Protein AF-A0A0C3Q1D2-F1 (afdb_monomer_lite)

Radius of gyration: 20.49 Å; chains: 1; bounding box: 48×30×60 Å

InterPro domains:
  IPR001046 NRAMP family [PF01566] (4-145)
  IPR001046 NRAMP family [PR00447] (64-83)
  IPR001046 NRAMP family [PR00447] (92-109)
  IPR001046 NRAMP family [PR00447] (124-143)
  IPR001046 NRAMP family [PTHR11706] (5-146)

Foldseek 3Di:
DVVVVVVVVVVVVVVLQCVQLVVVCVVPVDPDDPDAPVNVLVVCCVPVHDVVSVVSVVVVVVVVVVVLVVVLVVVVCCCCVPVVDDDDSVVSSVVVCCVVVVVVVVQCVVPNRVSNVVVVVVVVVVCVVCVCVVVVVVVVVVPDPPPPPPDPD

Sequence (153 aa):
SLCCFAITINSAILIVSATLFYYRRDASGTGEGVGDLFDAYALIKEYVGKGSAFLFAFALLCAGQSASITATLAGQFVSEGLLRWKLSPFLRRLVTRLISMTPAIIISVALGRRGLDTLLIASQAILSIVLPFFVFPLAFFASSGSGLMKVKV

Organism: NCBI:txid1051891

Secondary structure (DSSP, 8-state):
-HHHHHHHHHHHHHHHHHHHHHHHHHHSS-------HHHHHHHHHHHT-HHHHHHHHHHHHHHHHHHHHHHHHHHHHHHHHTS-----HHHHHHHHHHHHHHHHHHHHHHHHHHHHHHHHHHHHHHHHHHHHHHHHHHHHHHH--SSTT----

pLDDT: mean 81.8, std 12.68, range [46.91, 96.06]

Structure (mmCIF, N/CA/C/O backbone):
data_AF-A0A0C3Q1D2-F1
#
_entry.id   AF-A0A0C3Q1D2-F1
#
loop_
_atom_site.group_PDB
_atom_site.id
_atom_site.type_symbol
_atom_site.label_atom_id
_atom_site.label_alt_id
_atom_site.label_comp_id
_atom_site.label_asym_id
_atom_site.label_entity_id
_atom_site.label_seq_id
_atom_site.pdbx_PDB_ins_code
_atom_site.Cartn_x
_atom_site.Cartn_y
_atom_site.Cartn_z
_atom_site.occupancy
_atom_site.B_iso_or_equiv
_atom_site.auth_seq_id
_atom_site.auth_comp_id
_atom_site.auth_asym_id
_atom_site.auth_atom_id
_atom_site.pdbx_PDB_model_num
ATOM 1 N N . SER A 1 1 ? 10.944 -6.163 17.785 1.00 71.81 1 SER A N 1
ATOM 2 C CA . SER A 1 1 ? 10.978 -7.006 16.573 1.00 71.81 1 SER A CA 1
ATOM 3 C C . SER A 1 1 ? 10.514 -6.243 15.329 1.00 71.81 1 SER A C 1
ATOM 5 O O . SER A 1 1 ? 11.325 -6.040 14.437 1.00 71.81 1 SER A O 1
ATOM 7 N N . LEU A 1 2 ? 9.278 -5.711 15.295 1.00 81.00 2 LEU A N 1
ATOM 8 C CA . LEU A 1 2 ? 8.725 -5.026 14.108 1.00 81.00 2 LEU A CA 1
ATOM 9 C C . LEU A 1 2 ? 9.543 -3.807 13.632 1.00 81.00 2 LEU A C 1
ATOM 11 O O . LEU A 1 2 ? 9.786 -3.665 12.440 1.00 81.00 2 LEU A O 1
ATOM 15 N N . CYS A 1 3 ? 10.001 -2.956 14.560 1.00 85.44 3 CYS A N 1
ATOM 16 C CA . CYS A 1 3 ? 10.762 -1.746 14.226 1.00 85.44 3 CYS A CA 1
ATOM 17 C C . CYS A 1 3 ? 12.113 -2.076 13.568 1.00 85.44 3 CYS A C 1
ATOM 19 O O . CYS A 1 3 ? 12.434 -1.523 12.524 1.00 85.44 3 CYS A O 1
ATOM 21 N N . CYS A 1 4 ? 12.860 -3.045 14.112 1.00 90.25 4 CYS A N 1
ATOM 22 C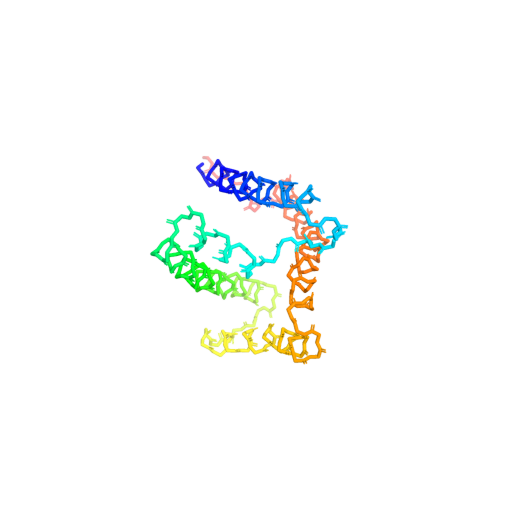 CA . CYS A 1 4 ? 14.133 -3.479 13.530 1.00 90.25 4 CYS A CA 1
ATOM 23 C C . CYS A 1 4 ? 13.942 -4.011 12.105 1.00 90.25 4 CYS A C 1
ATOM 25 O O . CYS A 1 4 ? 14.666 -3.609 11.205 1.00 90.25 4 CYS A O 1
ATOM 27 N N . PHE A 1 5 ? 12.926 -4.854 11.890 1.00 90.81 5 PHE A N 1
ATOM 28 C CA . PHE A 1 5 ? 12.623 -5.391 10.564 1.00 90.81 5 PHE A CA 1
ATOM 29 C C . PHE A 1 5 ? 12.225 -4.289 9.571 1.00 90.81 5 PHE A C 1
ATOM 31 O O . PHE A 1 5 ? 12.756 -4.237 8.464 1.00 90.81 5 PHE A O 1
ATOM 38 N N . ALA A 1 6 ? 11.337 -3.375 9.975 1.00 90.50 6 ALA A N 1
ATOM 39 C CA . ALA A 1 6 ? 10.907 -2.260 9.134 1.00 90.50 6 ALA A CA 1
ATOM 40 C C . ALA A 1 6 ? 12.075 -1.338 8.752 1.00 90.50 6 ALA A C 1
ATOM 42 O O . ALA A 1 6 ? 12.192 -0.955 7.590 1.00 90.50 6 ALA A O 1
ATOM 43 N N . ILE A 1 7 ? 12.961 -1.024 9.704 1.00 93.38 7 ILE A N 1
ATOM 44 C CA . ILE A 1 7 ? 14.166 -0.226 9.447 1.00 93.38 7 ILE A CA 1
ATOM 45 C C . ILE A 1 7 ? 15.060 -0.941 8.434 1.00 93.38 7 ILE A C 1
ATOM 47 O O . ILE A 1 7 ? 15.421 -0.335 7.432 1.00 93.38 7 ILE A O 1
ATOM 51 N N . THR A 1 8 ? 15.359 -2.230 8.626 1.00 94.31 8 THR A N 1
ATOM 52 C CA . THR A 1 8 ? 16.204 -2.988 7.690 1.00 94.31 8 THR A CA 1
ATOM 53 C C . THR A 1 8 ? 15.634 -2.998 6.271 1.00 94.31 8 THR A C 1
ATOM 55 O O . THR A 1 8 ? 16.375 -2.751 5.322 1.00 94.31 8 THR A O 1
ATOM 58 N N . ILE A 1 9 ? 14.328 -3.234 6.108 1.00 91.50 9 ILE A N 1
ATOM 59 C CA . ILE A 1 9 ? 13.685 -3.251 4.786 1.00 91.50 9 ILE A CA 1
ATOM 60 C C . ILE A 1 9 ? 13.686 -1.860 4.143 1.00 91.50 9 ILE A C 1
ATOM 62 O O . ILE A 1 9 ? 14.086 -1.728 2.987 1.00 91.50 9 ILE A O 1
ATOM 66 N N . ASN A 1 10 ? 13.298 -0.816 4.881 1.00 91.69 10 ASN A N 1
ATOM 67 C CA . ASN A 1 10 ? 13.282 0.551 4.354 1.00 91.69 10 ASN A CA 1
ATOM 68 C C . ASN A 1 10 ? 14.693 1.028 3.977 1.00 91.69 10 ASN A C 1
ATOM 70 O O . ASN A 1 10 ? 14.873 1.641 2.926 1.00 91.69 10 ASN A O 1
ATOM 74 N N . SER A 1 11 ? 15.704 0.697 4.785 1.00 92.94 11 SER A N 1
ATOM 75 C CA . SER A 1 11 ? 17.107 0.975 4.466 1.00 92.94 11 SER A CA 1
ATOM 76 C C . SER A 1 11 ? 17.581 0.201 3.236 1.00 92.94 11 SER A C 1
ATOM 78 O O . SER A 1 11 ? 18.254 0.784 2.390 1.00 92.94 11 SER A O 1
ATOM 80 N N . ALA A 1 12 ? 17.209 -1.074 3.085 1.00 90.25 12 ALA A N 1
ATOM 81 C CA . ALA A 1 12 ? 17.556 -1.862 1.903 1.00 90.25 12 ALA A CA 1
ATOM 82 C C . ALA A 1 12 ? 16.953 -1.266 0.620 1.00 90.25 12 ALA A C 1
ATOM 84 O O . ALA A 1 12 ? 17.669 -1.099 -0.365 1.00 90.25 12 ALA A O 1
ATOM 85 N N . ILE A 1 13 ? 15.671 -0.877 0.647 1.00 88.00 13 ILE A N 1
ATOM 86 C CA . ILE A 1 13 ? 15.011 -0.198 -0.480 1.00 88.00 13 ILE A CA 1
ATOM 87 C C . ILE A 1 13 ? 15.731 1.117 -0.803 1.00 88.00 13 ILE A C 1
ATOM 89 O O . ILE A 1 13 ? 16.007 1.385 -1.968 1.00 88.00 13 ILE A O 1
ATOM 93 N N . LEU A 1 14 ? 16.093 1.911 0.211 1.00 88.19 14 LEU A N 1
ATOM 94 C CA . LEU A 1 14 ? 16.795 3.180 0.011 1.00 88.19 14 LEU A CA 1
ATOM 95 C C . LEU A 1 14 ? 18.185 2.987 -0.611 1.00 88.19 14 LEU A C 1
ATOM 97 O O . LEU A 1 14 ? 18.536 3.726 -1.526 1.00 88.19 14 LEU A O 1
ATOM 101 N N . ILE A 1 15 ? 18.961 1.995 -0.164 1.00 88.62 15 ILE A N 1
ATOM 102 C CA . ILE A 1 15 ? 20.292 1.689 -0.716 1.00 88.62 15 ILE A CA 1
ATOM 103 C C . ILE A 1 15 ? 20.185 1.199 -2.167 1.00 88.62 15 ILE A C 1
ATOM 105 O O . ILE A 1 15 ? 20.952 1.639 -3.025 1.00 88.62 15 ILE A O 1
ATOM 109 N N . VAL A 1 16 ? 19.222 0.321 -2.467 1.00 83.75 16 VAL A N 1
ATOM 110 C CA . VAL A 1 16 ? 18.979 -0.162 -3.836 1.00 83.75 16 VAL A CA 1
ATOM 111 C C . VAL A 1 16 ? 18.556 0.992 -4.743 1.00 83.75 16 VAL A C 1
ATOM 113 O O . VAL A 1 16 ? 19.145 1.182 -5.801 1.00 83.75 16 VAL A O 1
ATOM 116 N N . SER A 1 17 ? 17.609 1.826 -4.317 1.00 81.56 17 SER A N 1
ATOM 117 C CA . SER A 1 17 ? 17.220 3.014 -5.081 1.00 81.56 17 SER A CA 1
ATOM 118 C C . SER A 1 17 ? 18.400 3.973 -5.271 1.00 81.56 17 SER A C 1
ATOM 120 O O . SER A 1 17 ? 18.657 4.419 -6.386 1.00 81.56 17 SER A O 1
ATOM 122 N N . ALA A 1 18 ? 19.175 4.256 -4.221 1.00 82.75 18 ALA A N 1
ATOM 123 C CA . ALA A 1 18 ? 20.343 5.124 -4.323 1.00 82.75 18 ALA A CA 1
ATOM 124 C C . ALA A 1 18 ? 21.358 4.585 -5.339 1.00 82.75 18 ALA A C 1
ATOM 126 O O . ALA A 1 18 ? 21.746 5.311 -6.241 1.00 82.75 18 ALA A O 1
ATOM 127 N N . THR A 1 19 ? 21.740 3.311 -5.260 1.00 78.56 19 THR A N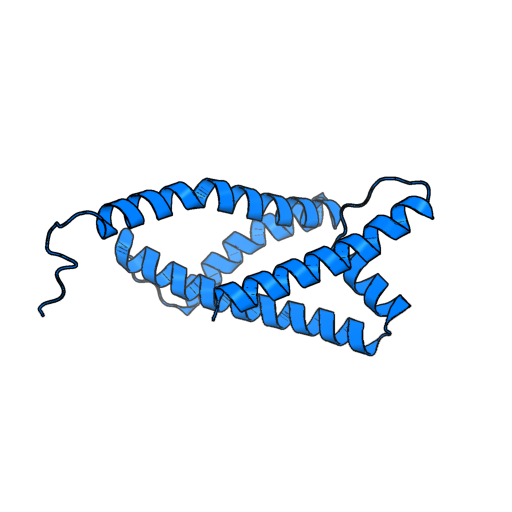 1
ATOM 128 C CA . THR A 1 19 ? 22.706 2.713 -6.201 1.00 78.56 19 THR A CA 1
ATOM 129 C C . THR A 1 19 ? 22.206 2.717 -7.648 1.00 78.56 19 THR A C 1
ATOM 131 O O . THR A 1 19 ? 22.962 3.068 -8.553 1.00 78.56 19 THR A O 1
ATOM 134 N N . LEU A 1 20 ? 20.928 2.405 -7.870 1.00 72.94 20 LEU A N 1
ATOM 135 C CA . 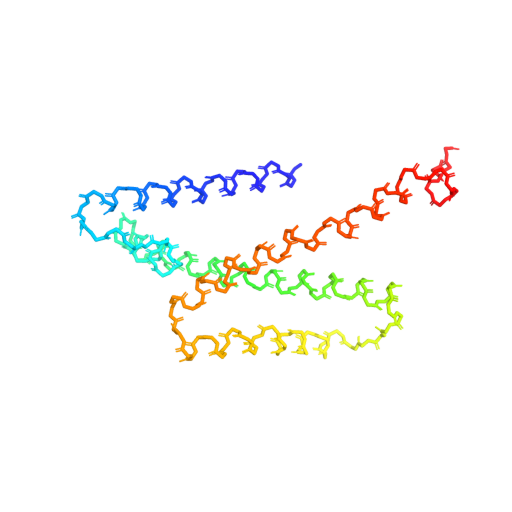LEU A 1 20 ? 20.320 2.352 -9.199 1.00 72.94 20 LEU A CA 1
ATOM 136 C C . LEU A 1 20 ? 20.148 3.733 -9.853 1.00 72.94 20 LEU A C 1
ATOM 138 O O . LEU A 1 20 ? 20.410 3.887 -11.046 1.00 72.94 20 LEU A O 1
ATOM 142 N N . PHE A 1 21 ? 19.720 4.744 -9.093 1.00 69.69 21 PHE A N 1
ATOM 143 C CA . PHE A 1 21 ? 19.406 6.071 -9.638 1.00 69.69 21 PHE A CA 1
ATOM 144 C C . PHE A 1 21 ? 20.586 7.048 -9.575 1.00 69.69 21 PHE A C 1
ATOM 146 O O . PHE A 1 21 ? 20.714 7.895 -10.459 1.00 69.69 21 PHE A O 1
ATOM 153 N N . TYR A 1 22 ? 21.483 6.916 -8.592 1.00 68.56 22 TYR A N 1
ATOM 154 C CA . TYR A 1 22 ? 22.696 7.735 -8.505 1.00 68.56 22 TYR A CA 1
ATOM 155 C C . TYR A 1 22 ? 23.665 7.412 -9.648 1.00 68.56 22 TYR A C 1
ATOM 157 O O . TYR A 1 22 ? 24.117 8.322 -10.332 1.00 68.56 22 TYR A O 1
ATOM 165 N N . TYR A 1 23 ? 23.899 6.127 -9.942 1.00 61.28 23 TYR A N 1
ATOM 166 C CA . TYR A 1 23 ? 24.822 5.717 -11.009 1.00 61.28 23 TYR A CA 1
ATOM 167 C C . TYR A 1 23 ? 24.280 6.009 -12.423 1.00 61.28 23 TYR A C 1
ATOM 169 O O . TYR A 1 23 ? 25.038 6.279 -13.352 1.00 61.28 23 TYR A O 1
ATOM 177 N N . ARG A 1 24 ? 22.949 6.022 -12.603 1.00 58.66 24 ARG A N 1
ATOM 178 C CA . ARG A 1 24 ? 22.304 6.370 -13.884 1.00 58.66 24 ARG A CA 1
ATOM 179 C C . ARG A 1 24 ? 22.349 7.872 -14.185 1.00 58.66 24 ARG A C 1
ATOM 181 O O . ARG A 1 24 ? 22.330 8.253 -15.355 1.00 58.66 24 ARG A O 1
ATOM 188 N N . ARG A 1 25 ? 22.447 8.723 -13.155 1.00 55.31 25 ARG A N 1
ATOM 189 C CA . ARG A 1 25 ? 22.559 10.184 -13.306 1.00 55.31 25 ARG A CA 1
ATOM 190 C C . ARG A 1 25 ? 23.821 10.593 -14.076 1.00 55.31 25 ARG A C 1
ATOM 192 O O . ARG A 1 25 ? 23.757 11.556 -14.835 1.00 55.31 25 ARG A O 1
ATOM 199 N N . ASP A 1 26 ? 24.899 9.820 -13.956 1.00 49.50 26 ASP A N 1
ATOM 200 C CA . ASP A 1 26 ? 26.181 10.098 -14.616 1.00 4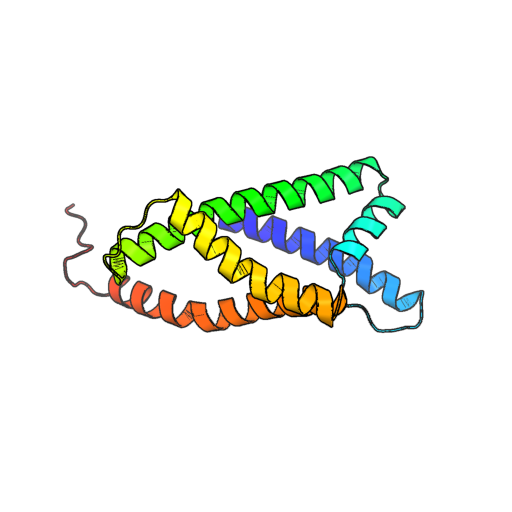9.50 26 ASP A CA 1
ATOM 201 C C . ASP A 1 26 ? 26.254 9.571 -16.064 1.00 49.50 26 ASP A C 1
ATOM 203 O O . ASP A 1 26 ? 27.016 10.096 -16.871 1.00 49.50 26 ASP A O 1
ATOM 207 N N . ALA A 1 27 ? 25.438 8.575 -16.437 1.00 52.69 27 ALA A N 1
ATOM 208 C CA . ALA A 1 27 ? 25.527 7.915 -17.746 1.00 52.69 27 ALA A CA 1
ATOM 209 C C . ALA A 1 27 ? 24.651 8.538 -18.854 1.00 52.69 27 ALA A C 1
ATOM 211 O O . ALA A 1 27 ? 24.966 8.378 -20.031 1.00 52.69 27 ALA A O 1
ATOM 212 N N . SER A 1 28 ? 23.546 9.221 -18.522 1.00 49.56 28 SER A N 1
ATOM 213 C CA . SER A 1 28 ? 22.557 9.659 -19.530 1.00 49.56 28 SER A CA 1
ATOM 214 C C . SER A 1 28 ? 22.324 11.168 -19.648 1.00 49.56 28 SER A C 1
ATOM 216 O O . SER A 1 28 ? 21.469 11.561 -20.440 1.00 49.56 28 SER A O 1
ATOM 218 N N . GLY A 1 29 ? 23.024 12.027 -18.890 1.00 47.03 29 GLY A N 1
ATOM 219 C CA . GLY A 1 29 ? 22.988 13.501 -19.032 1.00 47.03 29 GLY A CA 1
ATOM 220 C C . GLY A 1 29 ? 21.609 14.181 -18.917 1.00 47.03 29 GLY A C 1
ATOM 221 O O . GLY A 1 29 ? 21.505 15.400 -18.994 1.00 47.03 29 GLY A O 1
ATOM 222 N N . THR A 1 30 ? 20.542 13.410 -18.711 1.00 46.91 30 THR A N 1
ATOM 223 C CA . THR A 1 30 ? 19.148 13.849 -18.710 1.00 46.91 30 THR A CA 1
ATOM 224 C C . THR A 1 30 ? 18.645 13.683 -17.284 1.00 46.91 30 THR A C 1
ATOM 226 O O . THR A 1 30 ? 18.217 12.608 -16.869 1.00 46.91 30 THR A O 1
ATOM 229 N N . GLY A 1 31 ? 18.838 14.731 -16.489 1.00 48.09 31 GLY A N 1
ATOM 230 C CA . GLY A 1 31 ? 18.644 14.746 -15.042 1.00 48.09 31 GLY A CA 1
ATOM 231 C C . GLY A 1 31 ? 17.187 14.793 -14.585 1.00 48.09 31 GLY A C 1
ATOM 232 O O . GLY A 1 31 ? 16.860 15.634 -13.755 1.00 48.09 31 GLY A O 1
ATOM 233 N N . GLU A 1 32 ? 16.328 13.894 -15.060 1.00 48.88 32 GLU A N 1
ATOM 234 C CA . GLU A 1 32 ? 14.945 13.799 -14.585 1.00 48.88 32 GLU A CA 1
ATOM 235 C C . GLU A 1 32 ? 14.509 12.343 -14.427 1.00 48.88 32 GLU A C 1
ATOM 237 O O . GLU A 1 32 ? 14.249 11.640 -15.399 1.00 48.88 32 GLU A O 1
ATOM 242 N N . GLY A 1 33 ? 14.396 11.889 -13.182 1.00 51.28 33 GLY A N 1
ATOM 243 C CA . GLY A 1 33 ? 13.807 10.592 -12.884 1.00 51.28 33 GLY A CA 1
ATOM 244 C C . GLY A 1 33 ? 13.902 10.272 -11.407 1.00 51.28 33 GLY A C 1
ATOM 245 O O . GLY A 1 33 ? 14.839 9.605 -10.977 1.00 51.28 33 GLY A O 1
ATOM 246 N N . VAL A 1 34 ? 12.933 10.757 -10.626 1.00 55.31 34 VAL A N 1
ATOM 247 C CA . VAL A 1 34 ? 12.559 10.060 -9.392 1.00 55.31 34 VAL A CA 1
ATOM 248 C C . VAL A 1 34 ? 12.255 8.623 -9.805 1.00 55.31 34 VAL A C 1
ATOM 250 O O . VAL A 1 34 ? 11.539 8.394 -10.776 1.00 55.31 34 VAL A O 1
ATOM 253 N N . GLY A 1 35 ? 12.918 7.675 -9.158 1.00 64.50 35 GLY A N 1
ATOM 254 C CA . GLY A 1 35 ? 12.871 6.285 -9.560 1.00 64.50 35 GLY A CA 1
ATOM 255 C C . GLY A 1 35 ? 11.493 5.670 -9.397 1.00 64.50 35 GLY A C 1
ATOM 256 O O . GLY A 1 35 ? 11.089 5.398 -8.270 1.00 64.50 35 GLY A O 1
ATOM 257 N N . ASP A 1 36 ? 10.804 5.419 -10.509 1.00 76.12 36 ASP A N 1
ATOM 258 C CA . ASP A 1 36 ? 9.478 4.805 -10.496 1.00 76.12 36 ASP A CA 1
ATOM 259 C C . ASP A 1 36 ? 9.588 3.282 -10.277 1.00 76.12 36 ASP A C 1
ATOM 261 O O . ASP A 1 36 ? 10.602 2.630 -10.562 1.00 76.12 36 ASP A O 1
ATOM 265 N N . LEU A 1 37 ? 8.502 2.674 -9.813 1.00 83.56 37 LEU A N 1
ATOM 266 C CA . LEU A 1 37 ? 8.367 1.235 -9.604 1.00 83.56 37 LEU A CA 1
ATOM 267 C C . LEU A 1 37 ? 8.653 0.431 -10.884 1.00 83.56 37 LEU A C 1
ATOM 269 O O . LEU A 1 37 ? 9.185 -0.683 -10.835 1.00 83.56 37 LEU A O 1
ATOM 273 N N . PHE A 1 38 ? 8.318 1.008 -12.041 1.00 84.50 38 PHE A N 1
ATOM 274 C CA . PHE A 1 38 ? 8.592 0.421 -13.352 1.00 84.50 38 PHE A CA 1
ATOM 275 C C . PHE A 1 38 ? 10.085 0.426 -13.698 1.00 84.50 38 PHE A C 1
ATOM 277 O O . PHE A 1 38 ? 10.567 -0.548 -14.282 1.00 84.50 38 PHE A O 1
ATOM 284 N N . ASP A 1 39 ? 10.819 1.473 -13.311 1.00 82.06 39 ASP A N 1
ATOM 285 C CA . ASP A 1 39 ? 12.271 1.532 -13.490 1.00 82.06 39 ASP A CA 1
ATOM 286 C C . ASP A 1 39 ? 12.962 0.501 -12.601 1.00 82.06 39 ASP A C 1
ATOM 288 O O . ASP A 1 39 ? 13.833 -0.230 -13.073 1.00 82.06 39 ASP A O 1
ATOM 292 N N . ALA A 1 40 ? 12.511 0.352 -11.352 1.00 83.56 40 ALA A N 1
ATOM 293 C CA . ALA A 1 40 ? 13.011 -0.691 -10.458 1.00 83.56 40 ALA A CA 1
ATOM 294 C C . ALA A 1 40 ? 12.831 -2.098 -11.062 1.00 83.56 40 ALA A C 1
ATOM 296 O O . ALA A 1 40 ? 13.770 -2.895 -11.076 1.00 83.56 40 ALA A O 1
ATOM 297 N N . TYR A 1 41 ? 11.659 -2.398 -11.636 1.00 87.12 41 TYR A N 1
ATOM 298 C CA . TYR A 1 41 ? 11.421 -3.677 -12.316 1.00 87.12 41 TYR A CA 1
ATOM 299 C C . TYR A 1 41 ? 12.335 -3.878 -13.536 1.00 87.12 41 TYR A C 1
ATOM 301 O O . TYR A 1 41 ? 12.898 -4.964 -13.712 1.00 87.12 41 TYR A O 1
ATOM 309 N N . ALA A 1 42 ? 12.488 -2.854 -14.383 1.00 85.44 42 ALA A N 1
ATOM 310 C CA . ALA A 1 42 ? 13.344 -2.921 -15.567 1.00 85.44 42 ALA A CA 1
ATOM 311 C C . ALA A 1 42 ? 14.813 -3.171 -15.191 1.00 85.44 42 ALA A C 1
ATOM 313 O O . ALA A 1 42 ? 15.464 -4.020 -15.799 1.00 85.44 42 ALA A O 1
ATOM 314 N N . LEU A 1 43 ? 15.292 -2.514 -14.136 1.00 81.38 43 LEU A N 1
ATOM 315 C CA . LEU A 1 43 ? 16.663 -2.651 -13.652 1.00 81.38 43 LEU A CA 1
ATOM 316 C C . LEU A 1 43 ? 16.921 -4.023 -13.029 1.00 81.38 43 LEU A C 1
ATOM 318 O O . LEU A 1 43 ? 17.924 -4.659 -13.342 1.00 81.38 43 LEU A O 1
ATOM 322 N N . ILE A 1 44 ? 15.995 -4.542 -12.218 1.00 85.19 44 ILE A N 1
ATOM 323 C CA . ILE A 1 44 ? 16.112 -5.911 -11.692 1.00 85.19 44 ILE A CA 1
ATOM 324 C C . ILE A 1 44 ? 16.161 -6.915 -12.853 1.00 85.19 44 ILE A C 1
ATOM 326 O O . ILE A 1 44 ? 16.958 -7.855 -12.832 1.00 85.19 44 ILE A O 1
ATOM 330 N N . LYS A 1 45 ? 15.350 -6.701 -13.894 1.00 86.81 45 LYS A N 1
ATOM 331 C CA . LYS A 1 45 ? 15.333 -7.564 -15.079 1.00 86.81 45 LYS A CA 1
ATOM 332 C C . LYS A 1 45 ? 16.655 -7.541 -15.848 1.00 86.81 45 LYS A C 1
ATOM 334 O O . LYS A 1 45 ? 17.045 -8.589 -16.362 1.00 86.81 45 LYS A O 1
ATOM 339 N N . GLU A 1 46 ? 17.295 -6.381 -15.949 1.00 85.12 46 GLU A N 1
ATOM 340 C CA . GLU A 1 46 ? 18.544 -6.175 -16.689 1.00 85.12 46 GLU A CA 1
ATOM 341 C C . GLU A 1 46 ? 19.771 -6.693 -15.928 1.00 85.12 46 GLU A C 1
ATOM 343 O O . GLU A 1 46 ? 20.548 -7.463 -16.485 1.00 85.12 46 GLU A O 1
ATOM 348 N N . TYR A 1 47 ? 19.913 -6.335 -14.650 1.00 82.31 47 TYR A N 1
ATOM 349 C CA . TYR A 1 47 ? 21.111 -6.645 -13.860 1.00 82.31 47 TYR A CA 1
ATOM 350 C C . TYR A 1 47 ? 21.059 -7.997 -13.141 1.00 82.31 47 TYR A C 1
ATOM 352 O O . TYR A 1 47 ? 22.100 -8.607 -12.910 1.00 82.31 47 TYR A O 1
ATOM 360 N N . VAL A 1 48 ? 19.868 -8.469 -12.757 1.00 85.00 48 VAL A N 1
ATOM 361 C CA . VAL A 1 48 ? 19.703 -9.711 -11.974 1.00 85.00 48 VAL A CA 1
ATOM 362 C C . VAL A 1 48 ? 19.051 -10.813 -12.811 1.00 85.00 48 VAL A C 1
ATOM 364 O O . VAL A 1 48 ? 19.393 -11.986 -12.678 1.00 85.00 48 VAL A O 1
ATOM 367 N N . GLY A 1 49 ? 18.118 -10.447 -13.691 1.00 88.62 49 GLY A N 1
ATOM 368 C CA . GLY A 1 49 ? 17.498 -11.349 -14.656 1.00 88.62 49 GLY A CA 1
ATOM 369 C C . GLY A 1 49 ? 15.972 -11.403 -14.574 1.00 88.62 49 GLY A C 1
ATOM 370 O O . GLY A 1 49 ? 15.315 -10.827 -13.711 1.00 88.62 49 GLY A O 1
ATOM 371 N N . LYS A 1 50 ? 15.360 -12.138 -15.508 1.00 90.81 50 LYS A N 1
ATOM 372 C CA . LYS 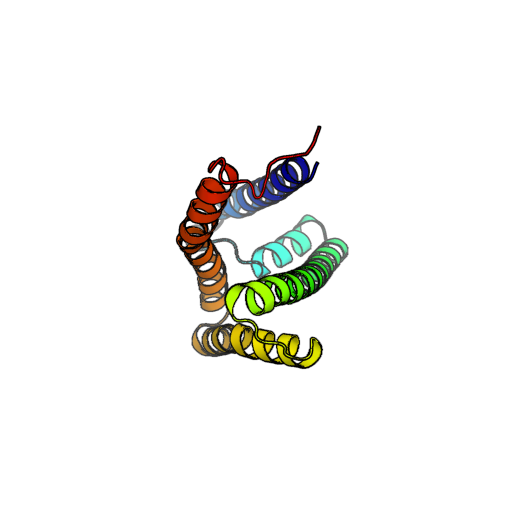A 1 50 ? 13.892 -12.193 -15.646 1.00 90.81 50 LYS A CA 1
ATOM 373 C C . LYS A 1 50 ? 13.190 -12.839 -14.441 1.00 90.81 50 LYS A C 1
ATOM 375 O O . LYS A 1 50 ? 12.087 -12.423 -14.098 1.00 90.81 50 LYS A O 1
ATOM 380 N N . GLY A 1 51 ? 13.813 -13.838 -13.807 1.00 93.62 51 GLY A N 1
ATOM 381 C CA . GLY A 1 51 ? 13.224 -14.566 -12.676 1.00 93.62 51 GLY A CA 1
ATOM 382 C C . GLY A 1 51 ? 13.067 -13.708 -11.417 1.00 93.62 51 GLY A C 1
ATOM 383 O O . GLY A 1 51 ? 12.010 -13.720 -10.790 1.00 93.62 51 GLY A O 1
ATOM 384 N N . SER A 1 52 ? 14.077 -12.904 -11.081 1.00 88.62 52 SER A N 1
ATOM 385 C CA . SER A 1 52 ? 14.027 -11.971 -9.947 1.00 88.62 52 SER A CA 1
ATOM 386 C C . SER A 1 52 ? 13.062 -10.812 -10.198 1.00 88.62 52 SER A C 1
ATOM 388 O O . SER A 1 52 ? 12.345 -10.414 -9.283 1.00 88.62 52 SER A O 1
ATOM 390 N N . ALA A 1 53 ? 12.972 -10.316 -11.436 1.00 88.94 53 ALA A N 1
ATOM 391 C CA . ALA A 1 53 ? 11.997 -9.290 -11.803 1.00 88.94 53 ALA A CA 1
ATOM 392 C C . ALA A 1 53 ? 10.556 -9.795 -11.623 1.00 88.94 53 ALA A C 1
ATOM 394 O O . ALA A 1 53 ? 9.713 -9.095 -11.061 1.00 88.94 53 ALA A O 1
ATOM 395 N N . PHE A 1 54 ? 10.281 -11.041 -12.025 1.00 94.06 54 PHE A N 1
ATOM 396 C CA . PHE A 1 54 ? 8.991 -11.678 -11.762 1.00 94.06 54 PHE A CA 1
ATOM 397 C C . PHE A 1 54 ? 8.713 -11.801 -10.259 1.00 94.06 54 PHE A C 1
ATOM 399 O O . PHE A 1 54 ? 7.623 -11.446 -9.813 1.00 94.06 54 PHE A O 1
ATOM 406 N N . LEU A 1 55 ? 9.699 -12.240 -9.470 1.00 94.12 55 LEU A N 1
ATOM 407 C CA . LEU A 1 55 ? 9.555 -12.344 -8.018 1.00 94.12 55 LEU A CA 1
ATOM 408 C C . LEU A 1 55 ? 9.278 -10.980 -7.369 1.00 94.12 55 LEU A C 1
ATOM 410 O O . LEU A 1 55 ? 8.447 -10.901 -6.471 1.00 94.12 55 LEU A O 1
ATOM 414 N N . PHE A 1 56 ? 9.907 -9.906 -7.851 1.00 91.00 56 PHE A N 1
ATOM 415 C CA . PHE A 1 56 ? 9.632 -8.538 -7.408 1.00 91.00 56 PHE A CA 1
ATOM 416 C C . PHE A 1 56 ? 8.189 -8.117 -7.713 1.00 91.00 56 PHE A C 1
ATOM 418 O O . PHE A 1 56 ? 7.477 -7.668 -6.816 1.00 91.00 56 PHE A O 1
ATOM 425 N N . ALA A 1 57 ? 7.716 -8.328 -8.946 1.00 92.75 57 ALA A N 1
ATOM 426 C CA . ALA A 1 57 ? 6.331 -8.031 -9.318 1.00 92.75 57 ALA A CA 1
ATOM 427 C C . ALA A 1 57 ? 5.320 -8.855 -8.498 1.00 92.75 57 ALA A C 1
ATOM 429 O O . ALA A 1 57 ? 4.304 -8.331 -8.035 1.00 92.75 57 ALA A O 1
ATOM 430 N N . PHE A 1 58 ? 5.619 -10.133 -8.264 1.00 95.81 58 PHE A N 1
ATOM 431 C CA . PHE A 1 58 ? 4.803 -11.008 -7.428 1.00 95.81 58 PHE A CA 1
ATOM 432 C C . PHE A 1 58 ? 4.798 -10.557 -5.960 1.00 95.81 58 PHE A C 1
ATOM 434 O O . PHE A 1 58 ? 3.742 -10.496 -5.331 1.00 95.81 58 PHE A O 1
ATOM 441 N N . ALA A 1 59 ? 5.954 -10.164 -5.422 1.00 93.44 59 ALA A N 1
ATOM 442 C CA . ALA A 1 59 ? 6.075 -9.635 -4.069 1.00 93.44 59 ALA A CA 1
ATOM 443 C C . ALA A 1 59 ? 5.282 -8.331 -3.891 1.00 93.44 59 ALA A C 1
ATOM 445 O O . ALA A 1 59 ? 4.595 -8.182 -2.881 1.00 93.44 59 ALA A O 1
ATOM 446 N N . LEU A 1 60 ? 5.299 -7.426 -4.877 1.00 92.50 60 LEU A N 1
ATOM 447 C CA . LEU A 1 60 ? 4.482 -6.206 -4.869 1.00 92.50 60 LEU A CA 1
ATOM 448 C C . LEU A 1 60 ? 2.982 -6.514 -4.857 1.00 92.50 60 LEU A C 1
ATOM 450 O O . LEU A 1 60 ? 2.223 -5.874 -4.125 1.00 92.50 60 LEU A O 1
ATOM 454 N N . LEU A 1 61 ? 2.551 -7.522 -5.620 1.00 94.25 61 LEU A N 1
ATOM 455 C CA . LEU A 1 61 ? 1.161 -7.971 -5.613 1.00 94.25 61 LEU A CA 1
ATOM 456 C C . LEU A 1 61 ? 0.756 -8.500 -4.228 1.00 94.25 61 LEU A C 1
ATOM 458 O O . LEU A 1 61 ? -0.281 -8.098 -3.693 1.00 94.25 61 LEU A O 1
ATOM 462 N N . CYS A 1 62 ? 1.591 -9.353 -3.629 1.00 96.06 62 CYS A N 1
ATOM 463 C CA . CYS A 1 62 ? 1.388 -9.876 -2.277 1.00 96.06 62 CYS A CA 1
ATOM 464 C C . CYS A 1 62 ? 1.371 -8.757 -1.223 1.00 96.06 62 CYS A C 1
ATOM 466 O O . CYS A 1 62 ? 0.486 -8.737 -0.366 1.00 96.06 62 CYS A O 1
ATOM 468 N N . ALA A 1 63 ? 2.286 -7.787 -1.312 1.00 92.12 63 ALA A N 1
ATOM 469 C CA . ALA A 1 63 ? 2.330 -6.627 -0.424 1.00 92.12 63 ALA A CA 1
ATOM 470 C C . ALA A 1 63 ? 1.036 -5.798 -0.508 1.00 92.12 63 ALA A C 1
ATOM 472 O O . ALA A 1 63 ? 0.482 -5.416 0.525 1.00 92.12 63 ALA A O 1
ATOM 473 N N . GLY A 1 64 ? 0.499 -5.595 -1.717 1.00 90.69 64 GLY A N 1
ATOM 474 C CA . GLY A 1 64 ? -0.778 -4.911 -1.928 1.00 90.69 64 GLY A CA 1
ATOM 475 C C . GLY A 1 64 ? -1.971 -5.639 -1.295 1.00 90.69 64 GLY A C 1
ATOM 476 O O . GLY A 1 64 ? -2.839 -4.998 -0.694 1.00 90.69 64 GLY A O 1
ATOM 477 N N . GLN A 1 65 ? -2.010 -6.975 -1.366 1.00 93.19 65 GLN A N 1
ATOM 478 C CA . GLN A 1 65 ? -3.061 -7.755 -0.697 1.00 93.19 65 GLN A CA 1
ATOM 479 C C . GLN A 1 65 ? -2.971 -7.641 0.827 1.00 93.19 65 GLN A C 1
ATOM 481 O O . GLN A 1 65 ? -3.985 -7.373 1.478 1.00 93.19 65 GLN A O 1
ATOM 486 N N . SER A 1 66 ? -1.767 -7.771 1.388 1.00 93.12 66 SER A N 1
ATOM 487 C CA . SER A 1 66 ? -1.533 -7.625 2.828 1.00 93.12 66 SER A CA 1
ATOM 488 C C . SER A 1 66 ? -1.932 -6.235 3.334 1.00 93.12 66 SER A C 1
ATOM 490 O O . SER A 1 66 ? -2.649 -6.125 4.329 1.00 93.12 66 SER A O 1
ATOM 492 N N . ALA A 1 67 ? -1.558 -5.171 2.615 1.00 89.88 67 ALA A N 1
ATOM 493 C CA . ALA A 1 67 ? -1.943 -3.801 2.957 1.00 89.88 67 ALA A CA 1
ATOM 494 C C . ALA A 1 67 ? -3.470 -3.598 2.930 1.00 89.88 67 ALA A C 1
ATOM 496 O O . ALA A 1 67 ? -4.026 -2.959 3.825 1.00 89.88 67 ALA A O 1
ATOM 497 N N . SER A 1 68 ? -4.167 -4.187 1.948 1.00 88.69 68 SER A N 1
ATOM 498 C CA . SER A 1 68 ? -5.630 -4.105 1.848 1.00 88.69 68 SER A CA 1
ATOM 499 C C . SER A 1 68 ? -6.332 -4.727 3.059 1.00 88.69 68 SER A C 1
ATOM 501 O O . SER A 1 68 ? -7.284 -4.140 3.576 1.00 88.69 68 SER A O 1
ATOM 503 N N . ILE A 1 69 ? -5.860 -5.882 3.539 1.00 88.94 69 ILE A N 1
ATOM 504 C CA . ILE A 1 69 ? -6.440 -6.553 4.711 1.00 88.94 69 ILE A CA 1
ATOM 505 C C . ILE A 1 69 ? -6.249 -5.686 5.960 1.00 88.94 69 ILE A C 1
ATOM 507 O O . ILE A 1 69 ? -7.230 -5.368 6.639 1.00 88.94 69 ILE A O 1
ATOM 511 N N . THR A 1 70 ? -5.024 -5.223 6.215 1.00 90.50 70 THR A N 1
ATOM 512 C CA . THR A 1 70 ? -4.723 -4.344 7.355 1.00 90.50 70 THR A CA 1
ATOM 513 C C . THR A 1 70 ? -5.566 -3.068 7.324 1.00 90.50 70 THR A C 1
ATOM 515 O O . THR A 1 70 ? -6.125 -2.683 8.350 1.00 90.50 70 THR A O 1
ATOM 518 N N . ALA A 1 71 ? -5.746 -2.452 6.151 1.00 87.75 71 ALA A N 1
ATOM 519 C CA . ALA A 1 71 ? -6.590 -1.269 5.995 1.00 87.75 71 ALA A CA 1
ATOM 520 C C . ALA A 1 71 ? -8.068 -1.545 6.329 1.00 87.75 71 ALA A C 1
ATOM 522 O O . ALA A 1 71 ? -8.715 -0.723 6.978 1.00 87.75 71 ALA A O 1
ATOM 523 N N . THR A 1 72 ? -8.615 -2.704 5.935 1.00 87.56 72 THR A N 1
ATOM 524 C CA . THR A 1 72 ? -10.007 -3.057 6.272 1.00 87.56 72 THR A CA 1
ATOM 525 C C . THR A 1 72 ? -10.218 -3.279 7.766 1.00 87.56 72 THR A C 1
ATOM 527 O O . THR A 1 72 ? -11.232 -2.826 8.299 1.00 87.56 72 THR A O 1
ATOM 530 N N . LEU A 1 73 ? -9.254 -3.907 8.446 1.00 88.12 73 LEU A N 1
ATOM 531 C CA . LEU A 1 73 ? -9.302 -4.127 9.893 1.00 88.12 73 LEU A CA 1
ATOM 532 C C . LEU A 1 73 ? -9.144 -2.808 10.660 1.00 88.12 73 LEU A C 1
ATOM 534 O O . LEU A 1 73 ? -9.949 -2.504 11.536 1.00 88.12 73 LEU A O 1
ATOM 538 N N . ALA A 1 74 ? -8.177 -1.969 10.279 1.00 88.31 74 ALA A N 1
ATOM 539 C CA . ALA A 1 74 ? -8.009 -0.638 10.865 1.00 88.31 74 ALA A CA 1
ATOM 540 C C . ALA A 1 74 ? -9.270 0.224 10.679 1.00 88.31 74 ALA A C 1
ATOM 542 O O . ALA A 1 74 ? -9.761 0.832 11.631 1.00 88.31 74 ALA A O 1
ATOM 543 N N . GLY A 1 75 ? -9.851 0.213 9.475 1.00 86.12 75 GLY A N 1
ATOM 544 C CA . GLY A 1 75 ? -11.106 0.904 9.187 1.00 86.12 75 GLY A CA 1
ATOM 545 C C . GLY A 1 75 ? -12.277 0.392 10.028 1.00 86.12 75 GLY A C 1
ATOM 546 O O . GLY A 1 75 ? -13.117 1.191 10.441 1.00 86.12 75 GLY A O 1
ATOM 547 N N . GLN A 1 76 ? -12.324 -0.910 10.332 1.00 86.06 76 GLN A N 1
ATOM 548 C CA . GLN A 1 76 ? -13.313 -1.477 11.252 1.00 86.06 76 GLN A CA 1
ATOM 549 C C . GLN A 1 76 ? -13.176 -0.907 12.660 1.00 86.06 76 GLN A C 1
ATOM 551 O O . GLN A 1 76 ? -14.147 -0.330 13.152 1.00 86.06 76 GLN A O 1
ATOM 556 N N . PHE A 1 77 ? -11.983 -0.951 13.250 1.00 85.81 77 PHE A N 1
ATOM 557 C CA . PHE A 1 77 ? -11.760 -0.408 14.593 1.00 85.81 77 PHE A CA 1
ATOM 558 C C . PHE A 1 77 ? -12.100 1.080 14.691 1.00 85.81 77 PHE A C 1
ATOM 560 O O . PHE A 1 77 ? -12.802 1.494 15.613 1.00 85.81 77 PHE A O 1
ATOM 567 N N . VAL A 1 78 ? -11.673 1.876 13.707 1.00 85.75 78 VAL A N 1
ATOM 568 C CA . VAL A 1 78 ? -11.970 3.315 13.665 1.00 85.75 78 VAL A CA 1
ATOM 569 C C . VAL A 1 78 ? -13.474 3.550 13.558 1.00 85.75 78 VAL A C 1
ATOM 571 O O . VAL A 1 78 ? -14.038 4.332 14.314 1.00 85.75 78 VAL A O 1
ATOM 574 N N . SER A 1 79 ? -14.158 2.861 12.650 1.00 84.31 79 SER A N 1
ATOM 575 C CA . SER A 1 79 ? -15.587 3.086 12.423 1.00 84.31 79 SER A CA 1
ATOM 576 C C . SER A 1 79 ? -16.504 2.618 13.557 1.00 84.31 79 SER A C 1
ATOM 578 O O . SER A 1 79 ? -17.530 3.247 13.800 1.00 84.31 79 SER A O 1
ATOM 580 N N . GLU A 1 80 ? -16.165 1.526 14.242 1.00 83.50 80 GLU A N 1
ATOM 581 C CA . GLU A 1 80 ? -16.960 1.018 15.357 1.00 83.50 80 GLU A CA 1
ATOM 582 C C . GLU A 1 80 ? -16.660 1.805 16.631 1.00 83.50 80 GLU A C 1
ATOM 584 O O . GLU A 1 80 ? -17.580 2.096 17.393 1.00 83.50 80 GLU A O 1
ATOM 589 N N . GLY A 1 81 ? -15.401 2.215 16.821 1.00 81.25 81 GLY A N 1
ATOM 590 C CA . GLY A 1 81 ? -14.977 3.032 17.953 1.00 81.25 81 GLY A CA 1
ATOM 591 C C . GLY A 1 81 ? -15.456 4.482 17.868 1.00 81.25 81 GLY A C 1
ATOM 592 O O . GLY A 1 81 ? -16.113 4.961 18.790 1.00 81.25 81 GLY A O 1
ATOM 593 N N . LEU A 1 82 ? -15.153 5.183 16.769 1.00 79.12 82 LEU A N 1
ATOM 594 C CA . LEU A 1 82 ? -15.431 6.620 16.618 1.00 79.12 82 LEU A CA 1
ATOM 595 C C . LEU A 1 82 ? -16.822 6.912 16.045 1.00 79.12 82 LEU A C 1
ATOM 597 O O . LEU A 1 82 ? -17.502 7.808 16.532 1.00 79.12 82 LEU A O 1
ATOM 601 N N . LEU A 1 83 ? -17.254 6.175 15.016 1.00 79.50 83 LEU A N 1
ATOM 602 C CA . LEU A 1 83 ? -18.498 6.464 14.281 1.00 79.50 83 LEU A CA 1
ATOM 603 C C . LEU A 1 83 ? -19.683 5.584 14.722 1.00 79.50 83 LEU A C 1
ATOM 605 O O . LEU A 1 83 ? -20.801 5.803 14.264 1.00 79.50 83 LEU A O 1
ATOM 609 N N . ARG A 1 84 ? -19.445 4.571 15.575 1.00 79.50 84 ARG A N 1
ATOM 610 C CA . ARG A 1 84 ? -20.408 3.518 15.970 1.00 79.50 84 ARG A CA 1
ATOM 611 C C . ARG A 1 84 ? -21.166 2.903 14.782 1.00 79.50 84 ARG A C 1
ATOM 613 O O . ARG A 1 84 ? -22.297 2.438 14.924 1.00 79.50 84 ARG A O 1
ATOM 620 N N . TRP A 1 85 ? -20.540 2.877 13.604 1.00 77.56 85 TRP A N 1
ATOM 621 C CA . TRP A 1 85 ? -21.178 2.473 12.354 1.00 77.56 85 TRP A CA 1
ATOM 622 C C . TRP A 1 85 ? -20.778 1.052 11.959 1.00 77.56 85 TRP A C 1
ATOM 624 O O . TRP A 1 85 ? -19.638 0.788 11.557 1.00 77.56 85 TRP A O 1
ATOM 634 N N . LYS A 1 86 ? -21.745 0.133 12.048 1.00 73.00 86 LYS A N 1
ATOM 635 C CA . LYS A 1 86 ? -21.578 -1.277 11.687 1.00 73.00 86 LYS A CA 1
ATOM 636 C C . LYS A 1 86 ? -22.003 -1.506 10.238 1.00 73.00 86 LYS A C 1
ATOM 638 O O . LYS A 1 86 ? -23.183 -1.472 9.910 1.00 73.00 86 LYS A O 1
ATOM 643 N N . LEU A 1 87 ? -21.019 -1.744 9.379 1.00 75.25 87 LEU A N 1
ATOM 644 C CA . LEU A 1 87 ? -21.197 -2.172 7.991 1.00 75.25 87 LEU A CA 1
ATOM 645 C C . LEU A 1 87 ? -20.648 -3.589 7.835 1.00 75.25 87 LEU A C 1
ATOM 647 O O . LEU A 1 87 ? -19.705 -3.967 8.532 1.00 75.25 87 LEU A O 1
ATOM 651 N N . SER A 1 88 ? -21.186 -4.362 6.888 1.00 81.69 88 SER A N 1
ATOM 652 C CA . SER A 1 88 ? -20.632 -5.685 6.600 1.00 81.69 88 SER A CA 1
ATOM 653 C C . SER A 1 88 ? -19.176 -5.570 6.099 1.00 81.69 88 SER A C 1
ATOM 655 O O . SER A 1 88 ? -18.856 -4.655 5.328 1.00 81.69 88 SER A O 1
ATOM 657 N N . PRO A 1 89 ? -18.269 -6.485 6.501 1.00 77.19 89 PRO A N 1
ATOM 658 C CA . PRO A 1 89 ? -16.849 -6.427 6.134 1.00 77.19 89 PRO A CA 1
ATOM 659 C C . PRO A 1 89 ? -16.608 -6.376 4.622 1.00 77.19 89 PRO A C 1
ATOM 661 O O . PRO A 1 89 ? -15.727 -5.659 4.148 1.00 77.19 89 PRO A O 1
ATOM 664 N N . PHE A 1 90 ? -17.422 -7.111 3.860 1.00 80.81 90 PHE A N 1
ATOM 665 C CA . PHE A 1 90 ? -17.320 -7.180 2.407 1.00 80.81 90 PHE A CA 1
ATOM 666 C C . PHE A 1 90 ? -17.707 -5.857 1.741 1.00 80.81 90 PHE A C 1
ATOM 668 O O . PHE A 1 90 ? -16.969 -5.353 0.894 1.00 80.81 90 PHE A O 1
ATOM 675 N N . LEU A 1 91 ? -18.821 -5.253 2.170 1.00 83.00 91 LEU A N 1
ATOM 676 C CA . LEU A 1 91 ? -19.277 -3.982 1.617 1.00 83.00 91 LEU A CA 1
ATOM 677 C C . LEU A 1 91 ? -18.309 -2.854 1.975 1.00 83.00 91 LEU A C 1
ATOM 679 O O . LEU A 1 91 ? -17.952 -2.058 1.110 1.00 83.00 91 LEU A O 1
ATOM 683 N N . ARG A 1 92 ? -17.800 -2.836 3.214 1.00 81.69 92 ARG A N 1
ATOM 684 C CA . ARG A 1 92 ? -16.756 -1.888 3.621 1.00 81.69 92 ARG A CA 1
ATOM 685 C C . ARG A 1 92 ? -15.508 -2.022 2.749 1.00 81.69 92 ARG A C 1
ATOM 687 O O . ARG A 1 92 ? -15.007 -1.003 2.289 1.00 81.69 92 ARG A O 1
ATOM 694 N N . ARG A 1 93 ? -15.031 -3.246 2.489 1.00 84.06 93 ARG A N 1
ATOM 695 C CA . ARG A 1 93 ? -13.861 -3.491 1.627 1.00 84.06 93 ARG A CA 1
ATOM 696 C C . ARG A 1 93 ? -14.088 -3.017 0.193 1.00 84.06 93 ARG A C 1
ATOM 698 O O . ARG A 1 93 ? -13.167 -2.472 -0.409 1.00 84.06 93 ARG A O 1
ATOM 705 N N . LEU A 1 94 ? -15.283 -3.227 -0.356 1.00 85.50 94 LEU A N 1
ATOM 706 C CA . LEU A 1 94 ? -15.607 -2.781 -1.708 1.00 85.50 94 LEU A CA 1
ATOM 707 C C . LEU A 1 94 ? -15.646 -1.252 -1.781 1.00 85.50 94 LEU A C 1
ATOM 709 O O . LEU A 1 94 ? -14.988 -0.670 -2.636 1.00 85.50 94 LEU A O 1
ATOM 713 N N . VAL A 1 95 ? -16.348 -0.602 -0.851 1.00 86.38 95 VAL A N 1
ATOM 714 C CA . VAL A 1 95 ? -16.487 0.860 -0.817 1.00 86.38 95 VAL A CA 1
ATOM 715 C C . VAL A 1 95 ? -15.133 1.542 -0.629 1.00 86.38 95 VAL A C 1
ATOM 717 O O . VAL A 1 95 ? -14.795 2.428 -1.410 1.00 86.38 95 VAL A O 1
ATOM 720 N N . THR A 1 96 ? -14.318 1.112 0.340 1.00 84.88 96 THR A N 1
ATOM 721 C CA . THR A 1 96 ? -12.996 1.724 0.557 1.00 84.88 96 THR A CA 1
ATOM 722 C C . THR A 1 96 ? -12.074 1.524 -0.639 1.00 84.88 96 THR A C 1
ATOM 724 O O . THR A 1 96 ? -11.356 2.451 -1.004 1.00 84.88 96 THR A O 1
ATOM 727 N N . ARG A 1 97 ? -12.139 0.362 -1.302 1.00 87.31 97 ARG A N 1
ATOM 728 C CA . ARG A 1 97 ? -11.365 0.088 -2.516 1.00 87.31 97 ARG A CA 1
ATOM 729 C C . ARG A 1 97 ? -11.828 0.926 -3.702 1.00 87.31 97 ARG A C 1
ATOM 731 O O . ARG A 1 97 ? -10.986 1.425 -4.435 1.00 87.31 97 ARG A O 1
ATOM 738 N N . LEU A 1 98 ? -13.132 1.098 -3.898 1.00 87.75 98 LEU A N 1
ATOM 739 C CA . LEU A 1 98 ? -13.663 1.940 -4.972 1.00 87.75 98 LEU A CA 1
ATOM 740 C C . LEU A 1 98 ? -13.261 3.402 -4.761 1.00 87.75 98 LEU A C 1
ATOM 742 O O . LEU A 1 98 ? -12.737 4.029 -5.681 1.00 87.75 98 LEU A O 1
ATOM 746 N N . ILE A 1 99 ? -13.413 3.917 -3.539 1.00 88.75 99 ILE A N 1
ATOM 747 C CA . ILE A 1 99 ? -13.022 5.290 -3.199 1.00 88.75 99 ILE A CA 1
ATOM 748 C C . ILE A 1 99 ? -11.515 5.487 -3.383 1.00 88.75 99 ILE A C 1
ATOM 750 O O . ILE A 1 99 ? -11.115 6.483 -3.973 1.00 88.75 99 ILE A O 1
ATOM 754 N N . SER A 1 100 ? -10.676 4.545 -2.935 1.00 85.25 100 SER A N 1
ATOM 755 C CA . SER A 1 100 ? -9.218 4.671 -3.063 1.00 85.25 100 SER A CA 1
ATOM 756 C C . SER A 1 100 ? -8.727 4.492 -4.501 1.00 85.25 100 SER A C 1
ATOM 758 O O . SER A 1 100 ? -7.736 5.097 -4.898 1.00 85.25 100 SER A O 1
ATOM 760 N N . MET A 1 101 ? -9.394 3.649 -5.292 1.00 87.75 101 MET A N 1
ATOM 761 C CA . MET A 1 101 ? -8.996 3.353 -6.669 1.00 87.75 101 MET A CA 1
ATOM 762 C C . MET A 1 101 ? -9.449 4.445 -7.644 1.00 87.75 101 MET A C 1
ATOM 764 O O . MET A 1 101 ? -8.773 4.677 -8.638 1.00 87.75 101 MET A O 1
ATOM 768 N N . THR A 1 102 ? -10.539 5.158 -7.347 1.00 91.06 102 THR A N 1
ATOM 769 C CA . THR A 1 102 ? -11.054 6.253 -8.186 1.00 91.06 102 THR A CA 1
ATOM 770 C C . THR A 1 102 ? -10.003 7.337 -8.487 1.00 91.06 102 THR A C 1
ATOM 772 O O . THR A 1 102 ? -9.732 7.561 -9.668 1.00 91.06 102 THR A O 1
ATOM 775 N N . PRO A 1 103 ? -9.343 7.979 -7.497 1.00 86.19 103 PRO A N 1
ATOM 776 C CA . PRO A 1 103 ? -8.332 8.997 -7.781 1.00 86.19 103 PRO A CA 1
ATOM 777 C C . PRO A 1 103 ? -7.112 8.408 -8.499 1.00 86.19 103 PRO A C 1
ATOM 779 O O . PRO A 1 103 ? -6.561 9.049 -9.390 1.00 86.19 103 PRO A O 1
ATOM 782 N N . ALA A 1 104 ? -6.735 7.165 -8.181 1.00 87.56 104 ALA A N 1
ATOM 783 C CA . ALA A 1 104 ? -5.636 6.480 -8.852 1.00 87.56 104 ALA A CA 1
ATOM 784 C C . ALA A 1 104 ? -5.929 6.223 -10.339 1.00 87.56 104 ALA A C 1
ATOM 786 O O . ALA A 1 104 ? -5.067 6.473 -11.177 1.00 87.56 104 ALA A O 1
ATOM 787 N N . ILE A 1 105 ? -7.143 5.781 -10.686 1.00 88.88 105 ILE A N 1
ATOM 788 C CA . ILE A 1 105 ? -7.557 5.568 -12.081 1.00 88.88 105 ILE A CA 1
ATOM 789 C C . ILE A 1 105 ? -7.603 6.899 -12.832 1.00 88.88 105 ILE A C 1
ATOM 791 O O . ILE A 1 105 ? -7.049 6.988 -13.924 1.00 88.88 105 ILE A O 1
ATOM 795 N N . ILE A 1 106 ? -8.228 7.931 -12.256 1.00 90.88 106 ILE A N 1
ATOM 796 C CA . ILE A 1 106 ? -8.358 9.246 -12.903 1.00 90.88 106 ILE A CA 1
ATOM 797 C C . ILE A 1 106 ? -6.974 9.807 -13.242 1.00 90.88 106 ILE A C 1
ATOM 799 O O . ILE A 1 106 ? -6.720 10.191 -14.384 1.00 90.88 106 ILE A O 1
ATOM 803 N N . ILE A 1 107 ? -6.057 9.795 -12.273 1.00 88.25 107 ILE A N 1
ATOM 804 C CA . ILE A 1 107 ? -4.692 10.295 -12.460 1.00 88.25 107 ILE A CA 1
ATOM 805 C C . ILE A 1 107 ? -3.911 9.402 -13.429 1.00 88.25 107 ILE A C 1
ATOM 807 O O . ILE A 1 107 ? -3.191 9.920 -14.281 1.00 88.25 107 ILE A O 1
ATOM 811 N N . SER A 1 108 ? -4.085 8.079 -13.366 1.00 86.88 108 SER A N 1
ATOM 812 C CA . SER A 1 108 ? -3.438 7.154 -14.301 1.00 86.88 108 SER A CA 1
ATOM 813 C C . SER A 1 108 ? -3.872 7.378 -15.748 1.00 86.88 108 SER A C 1
ATOM 815 O O . SER A 1 108 ? -3.046 7.229 -16.645 1.00 86.88 108 SER A O 1
ATOM 817 N N . VAL A 1 109 ? -5.146 7.693 -15.994 1.00 88.44 109 VAL A N 1
ATOM 818 C CA . VAL A 1 109 ? -5.663 7.941 -17.348 1.00 88.44 109 VAL A CA 1
ATOM 819 C C . VAL A 1 109 ? -5.246 9.325 -17.848 1.00 88.44 109 VAL A C 1
ATOM 821 O O . VAL A 1 109 ? -4.891 9.461 -19.014 1.00 88.44 109 VAL A O 1
ATOM 824 N N . ALA A 1 110 ? -5.244 10.341 -16.980 1.00 89.94 110 ALA A N 1
ATOM 825 C CA . ALA A 1 110 ? -4.933 11.716 -17.369 1.00 89.94 110 ALA A CA 1
ATOM 826 C C . ALA A 1 110 ? -3.424 12.012 -17.481 1.00 89.94 110 ALA A C 1
ATOM 828 O O . ALA A 1 110 ? -3.007 12.718 -18.395 1.00 89.94 110 ALA A O 1
ATOM 829 N N . LEU A 1 111 ? -2.603 11.498 -16.557 1.00 83.94 111 LEU A N 1
ATOM 830 C CA . LEU A 1 111 ? -1.174 11.832 -16.425 1.00 83.94 111 LEU A CA 1
ATOM 831 C C . LEU A 1 111 ? -0.232 10.626 -16.594 1.00 83.94 111 LEU A C 1
ATOM 833 O O . LEU A 1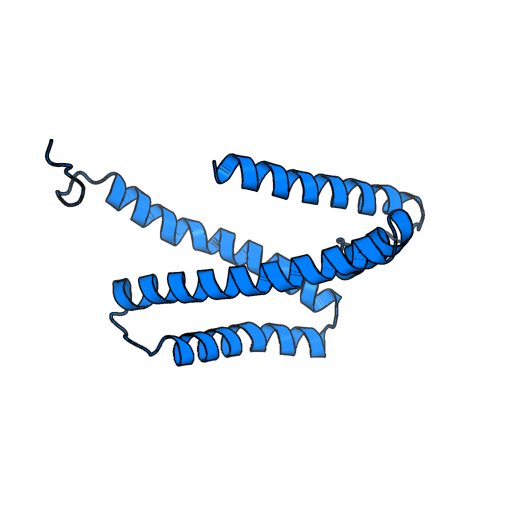 111 ? 0.992 10.789 -16.592 1.00 83.94 111 LEU A O 1
ATOM 837 N N . GLY A 1 112 ? -0.765 9.409 -16.732 1.00 84.88 112 GLY A N 1
ATOM 838 C CA . GLY A 1 112 ? 0.038 8.201 -16.926 1.00 84.88 112 GLY A CA 1
ATOM 839 C C . GLY A 1 112 ? 0.974 7.893 -15.750 1.00 84.88 112 GLY A C 1
ATOM 840 O O . GLY A 1 112 ? 0.647 8.120 -14.585 1.00 84.88 112 GLY A O 1
ATOM 841 N N . ARG A 1 113 ? 2.166 7.362 -16.057 1.00 80.19 113 ARG A N 1
ATOM 842 C CA . ARG A 1 113 ? 3.140 6.866 -15.060 1.00 80.19 113 ARG A CA 1
ATOM 843 C C . ARG A 1 113 ? 3.637 7.953 -14.102 1.00 80.19 113 ARG A C 1
ATOM 845 O O . ARG A 1 113 ? 3.627 7.753 -12.896 1.00 80.19 113 ARG A O 1
ATOM 852 N N . ARG A 1 114 ? 3.976 9.136 -14.630 1.00 79.25 114 ARG A N 1
ATOM 853 C CA . ARG A 1 114 ? 4.441 10.280 -13.822 1.00 79.25 114 ARG A CA 1
ATOM 854 C C . ARG A 1 114 ? 3.383 10.740 -12.814 1.00 79.25 114 ARG A C 1
ATOM 856 O O . ARG A 1 114 ? 3.713 11.100 -11.686 1.00 79.25 114 ARG A O 1
ATOM 863 N N . GLY A 1 115 ? 2.107 10.696 -13.206 1.00 82.00 115 GLY A N 1
ATOM 864 C CA . GLY A 1 115 ? 0.993 11.000 -12.308 1.00 82.00 115 GLY A CA 1
ATOM 865 C C . GLY A 1 115 ? 0.850 9.985 -11.175 1.00 82.00 115 GLY A C 1
ATOM 866 O O . GLY A 1 115 ? 0.607 10.379 -10.037 1.00 82.00 115 GLY A O 1
ATOM 867 N N . LEU A 1 116 ? 1.033 8.693 -11.468 1.00 84.12 116 LEU A N 1
ATOM 868 C CA . LEU A 1 116 ? 0.972 7.632 -10.459 1.00 84.12 116 LEU A CA 1
ATOM 869 C C . LEU A 1 116 ? 2.088 7.754 -9.420 1.00 84.12 116 LEU A C 1
ATOM 871 O O . LEU A 1 116 ? 1.794 7.682 -8.230 1.00 84.12 116 LEU A O 1
ATOM 875 N N . ASP A 1 117 ? 3.328 7.988 -9.844 1.00 83.69 117 ASP A N 1
ATOM 876 C CA . ASP A 1 117 ? 4.452 8.174 -8.917 1.00 83.69 117 ASP A CA 1
ATOM 877 C C . ASP A 1 117 ? 4.238 9.400 -8.011 1.00 83.69 117 ASP A C 1
ATOM 879 O O . ASP A 1 117 ? 4.302 9.313 -6.782 1.00 83.69 117 ASP A O 1
ATOM 883 N N . THR A 1 118 ? 3.817 10.522 -8.606 1.00 85.69 118 THR A N 1
ATOM 884 C CA . THR A 1 118 ? 3.456 11.733 -7.850 1.00 85.69 118 THR A CA 1
ATOM 885 C C . THR A 1 118 ? 2.349 11.450 -6.832 1.00 85.69 118 THR A C 1
ATOM 887 O O . THR A 1 118 ? 2.427 11.899 -5.689 1.00 85.69 118 THR A O 1
ATOM 890 N N . LEU A 1 119 ? 1.327 10.676 -7.212 1.00 87.19 119 LEU A N 1
ATOM 891 C CA . LEU A 1 119 ? 0.237 10.290 -6.317 1.00 87.19 119 LEU A CA 1
ATOM 892 C C . LEU A 1 119 ? 0.720 9.391 -5.169 1.00 87.19 119 LEU A C 1
ATOM 894 O O . LEU A 1 119 ? 0.257 9.549 -4.035 1.00 87.19 119 LEU A O 1
ATOM 898 N N . LEU A 1 120 ? 1.642 8.463 -5.438 1.00 87.19 120 LEU A N 1
ATOM 899 C CA . LEU A 1 120 ? 2.227 7.592 -4.418 1.00 87.19 120 LEU A CA 1
ATOM 900 C C . LEU A 1 120 ? 3.005 8.410 -3.385 1.00 87.19 120 LEU A C 1
ATOM 902 O O . LEU A 1 120 ? 2.762 8.252 -2.188 1.00 87.19 120 LEU A O 1
ATOM 906 N N . ILE A 1 121 ? 3.866 9.328 -3.828 1.00 87.75 121 ILE A N 1
ATOM 907 C CA . ILE A 1 121 ? 4.643 10.206 -2.940 1.00 87.75 121 ILE A CA 1
ATOM 908 C C . ILE A 1 121 ? 3.713 11.151 -2.167 1.00 87.75 121 ILE A C 1
ATOM 910 O O . ILE A 1 121 ? 3.834 11.285 -0.946 1.00 87.75 121 ILE A O 1
ATOM 914 N N . ALA A 1 122 ? 2.729 11.749 -2.844 1.00 89.50 122 ALA A N 1
ATOM 915 C CA . ALA A 1 122 ? 1.743 12.622 -2.212 1.00 89.50 122 ALA A CA 1
ATOM 916 C C . ALA A 1 122 ? 0.941 11.891 -1.124 1.00 89.50 122 ALA A C 1
ATOM 918 O O . ALA A 1 122 ? 0.706 12.449 -0.053 1.00 89.50 122 ALA A O 1
ATOM 919 N N . SER A 1 123 ? 0.579 10.624 -1.350 1.00 90.44 123 SER A N 1
ATOM 920 C CA . SER A 1 123 ? -0.128 9.806 -0.355 1.00 90.44 123 SER A CA 1
ATOM 921 C C . SER A 1 123 ? 0.686 9.641 0.934 1.00 90.44 123 SER A C 1
ATOM 923 O O . SER A 1 123 ? 0.126 9.718 2.029 1.00 90.44 123 SER A O 1
ATOM 925 N N . GLN A 1 124 ? 2.009 9.479 0.824 1.00 90.31 124 GLN A N 1
ATOM 926 C CA . GLN A 1 124 ? 2.898 9.392 1.991 1.00 90.31 124 GLN A CA 1
ATOM 927 C C . GLN A 1 124 ? 3.018 10.732 2.730 1.00 90.31 124 GLN A C 1
ATOM 929 O O . GLN A 1 124 ? 3.017 10.775 3.965 1.00 90.31 124 GLN A O 1
ATOM 934 N N . ALA A 1 125 ? 3.072 11.837 1.984 1.00 92.88 125 ALA A N 1
ATOM 935 C CA . ALA A 1 125 ? 3.116 13.176 2.561 1.00 92.88 125 ALA A CA 1
ATOM 936 C C . ALA A 1 125 ? 1.830 13.491 3.343 1.00 92.88 125 ALA A C 1
ATOM 938 O O . ALA A 1 125 ? 1.892 13.928 4.493 1.00 92.88 125 ALA A O 1
ATOM 939 N N . ILE A 1 126 ? 0.663 13.185 2.765 1.00 93.44 126 ILE A N 1
ATOM 940 C CA . ILE A 1 126 ? -0.638 13.352 3.429 1.00 93.44 126 ILE A CA 1
ATOM 941 C C . ILE A 1 126 ? -0.692 12.524 4.716 1.00 93.44 126 ILE A C 1
ATOM 943 O O . ILE A 1 126 ? -1.103 13.038 5.756 1.00 93.44 126 ILE A O 1
ATOM 947 N N . LEU A 1 127 ? -0.233 11.269 4.684 1.00 90.88 127 LEU A N 1
ATOM 948 C CA . LEU A 1 127 ? -0.215 10.421 5.877 1.00 90.88 127 LEU A CA 1
ATOM 949 C C . LEU A 1 127 ? 0.640 11.029 6.999 1.00 90.88 127 LEU A C 1
ATOM 951 O O . LEU A 1 127 ? 0.230 11.019 8.158 1.00 90.88 127 LEU A O 1
ATOM 955 N N . SER A 1 128 ? 1.786 11.616 6.648 1.00 94.69 128 SER A N 1
ATOM 956 C CA . SER A 1 128 ? 2.679 12.291 7.599 1.00 94.69 128 SER A CA 1
ATOM 957 C C . SER A 1 128 ? 2.032 13.521 8.243 1.00 94.69 128 SER A C 1
ATOM 959 O O . SER A 1 128 ? 2.251 13.773 9.424 1.00 94.69 128 SER A O 1
ATOM 961 N N . ILE A 1 129 ? 1.196 14.257 7.503 1.00 94.62 129 ILE A N 1
ATOM 962 C CA . ILE A 1 129 ? 0.436 15.409 8.022 1.00 94.62 129 ILE A CA 1
ATOM 963 C C . ILE A 1 129 ? -0.698 14.958 8.950 1.00 94.62 129 ILE A C 1
ATOM 965 O O . ILE A 1 129 ? -1.010 15.628 9.931 1.00 94.62 129 ILE A O 1
ATOM 969 N N . VAL A 1 130 ? -1.321 13.820 8.648 1.00 93.12 130 VAL A N 1
ATOM 970 C CA . VAL A 1 130 ? -2.465 13.284 9.394 1.00 93.12 130 VAL A CA 1
ATOM 971 C C . VAL A 1 130 ? -2.033 12.592 10.694 1.00 93.12 130 VAL A C 1
ATOM 973 O O . VAL A 1 130 ? -2.756 12.636 11.690 1.00 93.12 130 VAL A O 1
ATOM 976 N N . LEU A 1 131 ? -0.848 11.977 10.718 1.00 92.44 131 LEU A N 1
ATOM 977 C CA . LEU A 1 131 ? -0.363 11.180 11.848 1.00 92.44 131 LEU A CA 1
ATOM 978 C C . LEU A 1 131 ? -0.331 11.934 13.201 1.00 92.44 131 LEU A C 1
ATOM 980 O O . LEU A 1 131 ? -0.812 11.365 14.185 1.00 92.44 131 LEU A O 1
ATOM 984 N N . PRO A 1 132 ? 0.143 13.195 13.303 1.00 92.62 132 PRO A N 1
ATOM 985 C CA . PRO A 1 132 ? 0.160 13.947 14.560 1.00 92.62 132 PRO A CA 1
ATOM 986 C C . PRO A 1 132 ? -1.222 14.098 15.202 1.00 92.62 132 PRO A C 1
ATOM 988 O O . PRO A 1 132 ? -1.338 14.012 16.423 1.00 92.62 132 PRO A O 1
ATOM 991 N N . PHE A 1 133 ? -2.276 14.252 14.395 1.00 91.50 133 PHE A N 1
ATOM 992 C CA . PHE A 1 133 ? -3.650 14.389 14.888 1.00 91.50 133 PHE A CA 1
ATOM 993 C C . PHE A 1 133 ? -4.172 13.119 15.559 1.00 91.50 133 PHE A C 1
ATOM 995 O O . PHE A 1 133 ? -5.036 13.205 16.425 1.00 91.50 133 PHE A O 1
ATOM 1002 N N . PHE A 1 134 ? -3.646 11.949 15.193 1.00 88.44 134 PHE A N 1
ATOM 1003 C CA . PHE A 1 134 ? -3.979 10.685 15.848 1.00 88.44 134 PHE A CA 1
ATOM 1004 C C . PHE A 1 134 ? -3.041 10.379 17.017 1.00 88.44 134 PHE A C 1
ATOM 1006 O O . PHE A 1 134 ? -3.493 9.932 18.071 1.00 88.44 134 PHE A O 1
ATOM 1013 N N . VAL A 1 135 ? -1.743 10.642 16.858 1.00 90.38 135 VAL A N 1
ATOM 1014 C CA . VAL A 1 135 ? -0.734 10.348 17.885 1.00 90.38 135 VAL A CA 1
ATOM 1015 C C . VAL A 1 135 ? -0.905 11.241 19.111 1.00 90.38 135 VAL A C 1
ATOM 1017 O O . VAL A 1 135 ? -0.783 10.744 20.227 1.00 90.38 135 VAL A O 1
ATOM 1020 N N . PHE A 1 136 ? -1.222 12.527 18.941 1.00 90.38 136 PHE A N 1
ATOM 1021 C CA . PHE A 1 136 ? -1.334 13.455 20.067 1.00 90.38 136 PHE A CA 1
ATOM 1022 C C . PHE A 1 136 ? -2.459 13.078 21.055 1.00 90.38 136 PHE A C 1
ATOM 1024 O O . PHE A 1 136 ? -2.161 12.928 22.242 1.00 90.38 136 PHE A O 1
ATOM 1031 N N . PRO A 1 137 ? -3.712 12.817 20.625 1.00 86.31 137 PRO A N 1
ATOM 1032 C CA . PRO A 1 137 ? -4.753 12.314 21.521 1.00 86.31 137 PRO A CA 1
ATOM 1033 C C . PRO A 1 137 ? -4.391 10.971 22.157 1.00 86.31 137 PRO A C 1
ATOM 1035 O O . PRO A 1 137 ? -4.617 10.785 23.349 1.00 86.31 137 PRO A O 1
ATOM 1038 N N . LEU A 1 138 ? -3.797 10.044 21.395 1.00 86.06 138 LEU A N 1
ATOM 1039 C CA . LEU A 1 138 ? -3.370 8.746 21.926 1.00 86.06 138 LEU A CA 1
ATOM 1040 C C . LEU A 1 138 ? -2.319 8.902 23.030 1.00 86.06 138 LEU A C 1
ATOM 1042 O O . LEU A 1 138 ? -2.441 8.268 24.075 1.00 86.06 138 LEU A O 1
ATOM 1046 N N . ALA A 1 139 ? -1.324 9.767 22.832 1.00 87.88 139 ALA A N 1
ATOM 1047 C CA . ALA A 1 139 ? -0.299 10.057 23.829 1.00 87.88 139 ALA A CA 1
ATOM 1048 C C . ALA A 1 139 ? -0.892 10.743 25.069 1.00 87.88 139 ALA A C 1
ATOM 1050 O O . ALA A 1 139 ? -0.548 10.383 26.194 1.00 87.88 139 ALA A O 1
ATOM 1051 N N . PHE A 1 140 ? -1.827 11.679 24.879 1.00 87.06 140 PHE A N 1
ATOM 1052 C CA . PHE A 1 140 ? -2.526 12.339 25.979 1.00 87.06 140 PHE A CA 1
ATOM 1053 C C . PHE A 1 140 ? -3.349 11.347 26.812 1.00 87.06 140 PHE A C 1
ATOM 1055 O O . PHE A 1 140 ? -3.236 11.341 28.037 1.00 87.06 140 PHE A O 1
ATOM 1062 N N . PHE A 1 141 ? -4.127 10.465 26.174 1.00 82.62 141 PHE A N 1
ATOM 1063 C CA . PHE A 1 141 ? -4.893 9.433 26.881 1.00 82.62 141 PHE A CA 1
ATOM 1064 C C . PHE A 1 141 ? -4.000 8.379 27.541 1.00 82.62 141 PHE A C 1
ATOM 1066 O O . PHE A 1 141 ? -4.319 7.934 28.639 1.00 82.62 141 PHE A O 1
ATOM 1073 N N . ALA A 1 142 ? -2.875 8.015 26.921 1.00 82.56 142 ALA A N 1
ATOM 1074 C CA . ALA A 1 142 ? -1.910 7.091 27.515 1.00 82.56 142 ALA A CA 1
ATOM 1075 C C . ALA A 1 142 ? -1.176 7.697 28.726 1.00 82.56 142 ALA A C 1
ATOM 1077 O O . ALA A 1 142 ? -0.833 6.975 29.659 1.00 82.56 142 ALA A O 1
ATOM 1078 N N . SER A 1 143 ? -0.938 9.013 28.725 1.00 79.50 143 SER A N 1
ATOM 1079 C CA . SER A 1 143 ? -0.262 9.718 29.822 1.00 79.50 143 SER A CA 1
ATOM 1080 C C . SER A 1 143 ? -1.215 10.200 30.921 1.00 79.50 143 SER A C 1
ATOM 1082 O O . SER A 1 143 ? -0.768 10.469 32.037 1.00 79.50 143 SER A O 1
ATOM 1084 N N . SER A 1 144 ? -2.508 10.363 30.631 1.00 68.38 144 SER A N 1
ATOM 1085 C CA . SER A 1 144 ? -3.488 10.825 31.612 1.00 68.38 144 SER A CA 1
ATOM 1086 C C . SER A 1 144 ? -3.799 9.699 32.599 1.00 68.38 144 SER A C 1
ATOM 1088 O O . SER A 1 144 ? -4.346 8.664 32.231 1.00 68.38 144 SER A O 1
ATOM 1090 N N . GLY A 1 145 ? -3.496 9.906 33.884 1.00 57.62 145 GLY A N 1
ATOM 1091 C CA . GLY A 1 145 ? -3.798 8.977 34.987 1.00 57.62 145 GLY A CA 1
ATOM 1092 C C . GLY A 1 145 ? -5.295 8.806 35.294 1.00 57.62 145 GLY A C 1
ATOM 1093 O O . GLY A 1 145 ? -5.674 8.497 36.424 1.00 57.62 145 GLY A O 1
ATOM 1094 N N . SER A 1 146 ? -6.167 9.025 34.314 1.00 54.16 146 SER A N 1
ATOM 1095 C CA . SER A 1 146 ? -7.620 8.968 34.419 1.00 54.16 146 SER A CA 1
ATOM 1096 C C . SER A 1 146 ? -8.125 7.523 34.370 1.00 54.16 146 SER A C 1
ATOM 1098 O O . SER A 1 146 ? -8.883 7.165 33.487 1.00 54.16 146 SER A O 1
ATOM 1100 N N . GLY A 1 147 ? -7.697 6.675 35.318 1.00 54.25 147 GLY A N 1
ATOM 1101 C CA . GLY A 1 147 ? -8.346 5.409 35.725 1.00 54.25 147 GLY A CA 1
ATOM 1102 C C . GLY A 1 147 ? -8.569 4.290 34.686 1.00 54.25 147 GLY A C 1
ATOM 1103 O O . GLY A 1 147 ? -8.805 3.157 35.089 1.00 54.25 147 GLY A O 1
ATOM 1104 N N . LEU A 1 148 ? -8.461 4.564 33.386 1.00 58.28 148 LEU A N 1
ATOM 1105 C CA . LEU A 1 148 ? -8.737 3.665 32.262 1.00 58.28 148 LEU A CA 1
ATOM 1106 C C . LEU A 1 148 ? -7.569 2.712 31.980 1.00 58.28 148 LEU A C 1
ATOM 1108 O O . LEU A 1 148 ? -7.780 1.618 31.470 1.00 58.28 148 LEU A O 1
ATOM 1112 N N . MET A 1 149 ? -6.349 3.110 32.354 1.00 57.41 149 MET A N 1
ATOM 1113 C CA . MET A 1 149 ? -5.110 2.331 32.217 1.00 57.41 149 MET A CA 1
ATOM 1114 C C . MET A 1 149 ? -4.453 2.016 33.573 1.00 57.41 149 MET A C 1
ATOM 1116 O O . MET A 1 149 ? -3.258 1.735 33.638 1.00 57.41 149 MET A O 1
ATOM 1120 N N . LYS A 1 150 ? -5.208 2.034 34.684 1.00 50.78 150 LYS A N 1
ATOM 1121 C CA . LYS A 1 150 ? -4.701 1.454 35.938 1.00 50.78 150 LYS A CA 1
ATOM 1122 C C . LYS A 1 150 ? -4.668 -0.065 35.787 1.00 50.78 150 LYS A C 1
ATOM 1124 O O . LYS A 1 150 ? -5.695 -0.727 35.911 1.00 50.78 150 LYS A O 1
ATOM 1129 N N . VAL A 1 151 ? -3.480 -0.613 35.537 1.00 61.50 151 VAL A N 1
ATOM 1130 C CA . VAL A 1 151 ? -3.217 -2.037 35.753 1.00 61.50 151 VAL A CA 1
ATOM 1131 C C . VAL A 1 151 ? -3.440 -2.289 37.242 1.00 61.50 151 VAL A C 1
ATOM 1133 O O . VAL A 1 151 ? -2.727 -1.736 38.079 1.00 61.50 151 VAL A O 1
ATOM 1136 N N . LYS A 1 152 ? -4.483 -3.059 37.573 1.00 52.97 152 LYS A N 1
ATOM 1137 C CA . LYS A 1 152 ? -4.603 -3.666 38.899 1.00 52.97 152 LYS A CA 1
ATOM 1138 C C . LYS A 1 152 ? -3.411 -4.604 39.041 1.00 52.97 152 LYS A C 1
ATOM 1140 O O . LYS A 1 152 ? -3.379 -5.641 38.383 1.00 52.97 152 LYS A O 1
ATOM 1145 N N . VAL A 1 153 ? -2.429 -4.166 39.818 1.00 52.06 153 VAL A N 1
ATOM 1146 C CA . VAL A 1 153 ? -1.414 -5.043 40.400 1.00 52.06 153 VAL A CA 1
ATOM 1147 C C . VAL A 1 153 ? -2.054 -5.803 41.550 1.00 52.06 153 VAL A C 1
ATOM 1149 O O . VAL A 1 153 ? -2.868 -5.171 42.266 1.00 52.06 153 VAL A O 1
#